Protein AF-U9SLG8-F1 (afdb_monomer)

Solvent-accessible surface area (backbone atoms only — not comparable to full-atom values): 7462 Å² total; per-residue (Å²): 130,82,78,63,54,74,68,48,55,59,40,51,72,49,59,75,84,56,55,70,66,58,57,48,48,48,36,52,55,29,43,76,74,45,25,43,64,37,91,45,90,56,64,51,38,30,34,28,34,66,82,70,62,50,72,39,47,62,79,56,50,70,48,86,84,78,53,74,84,68,51,72,77,74,78,59,75,66,80,36,48,10,79,78,79,63,45,75,20,72,45,46,43,89,62,33,60,80,50,30,24,71,41,71,65,46,45,60,72,43,36,85,65,46,61,82,72,61,53,69,63,74,88,126

Organism: Rhizophagus irregularis (strain DAOM 181602 / DAOM 197198 / MUCL 43194) (NCBI:txid747089)

Foldseek 3Di:
DQPADPLLVLQAPDAPPDDPVSVVVSQVVQVVVQWGWADDNHPNTWIARNQQRDIAHDPSSRDDDDHPVPPPVPVVPQPAAAPQPRHGHDDADPFQSPHDHNDVVSVVVCCVVCVVVRHGDDPD

Nearest PDB structures (foldseek):
  2d8q-assembly1_A  TM=8.563E-01  e=1.075E-02  Homo sapiens
  2dan-assembly1_A  TM=8.360E-01  e=1.150E-02  Homo sapiens
  2odd-assembly1_A  TM=8.074E-01  e=1.838E-02  Homo sapiens
  2dj8-assembly1_A  TM=7.525E-01  e=4.391E-02  Homo sapiens
  9de2-assembly1_A  TM=8.480E-01  e=9.175E-02  Homo sapiens

pLDDT: mean 78.39, std 15.47, range [37.22, 95.81]

InterPro domains:
  IPR002893 Zinc finger, MYND-type [PF01753] (82-118)
  IPR002893 Zinc finger, MYND-type [PS01360] (82-118)
  IPR002893 Zinc finger, MYND-type [PS50865] (82-118)

Secondary structure (DSSP, 8-state):
-----HHHHHHHH--TTS-HHHHHHHHHHHHHTTEEEE--SSSSPEEEETTT--EE-GGGGGSPP--GGG-----S---EEBTTT--EE-EE-TTT-S-EESSHHHHHHHHHHHHHH-------

Structure (mmCIF, N/CA/C/O backbone):
data_AF-U9SLG8-F1
#
_entry.id   AF-U9SLG8-F1
#
loop_
_atom_site.group_PDB
_atom_site.id
_atom_site.type_symbol
_atom_site.label_atom_id
_atom_site.label_alt_id
_atom_site.label_comp_id
_atom_site.label_asym_id
_atom_site.label_entity_id
_atom_site.label_seq_id
_atom_site.pdbx_PDB_ins_code
_atom_site.Cartn_x
_atom_site.Cartn_y
_atom_site.Cartn_z
_atom_site.occupancy
_atom_site.B_iso_or_equiv
_atom_site.auth_seq_id
_atom_site.auth_comp_id
_atom_site.auth_asym_id
_atom_site.auth_atom_id
_atom_site.pdbx_PDB_model_num
ATOM 1 N N . MET A 1 1 ? -7.618 6.617 -19.279 1.00 40.19 1 MET A N 1
ATOM 2 C CA . MET A 1 1 ? -6.349 6.541 -18.525 1.00 40.19 1 MET A CA 1
ATOM 3 C C . MET A 1 1 ? -5.915 5.087 -18.519 1.00 40.19 1 MET A C 1
ATOM 5 O O . MET A 1 1 ? -6.399 4.307 -17.710 1.00 40.19 1 MET A O 1
ATOM 9 N N . THR A 1 2 ? -5.129 4.681 -19.512 1.00 37.22 2 THR A N 1
ATOM 10 C CA . THR A 1 2 ? -4.613 3.312 -19.629 1.00 37.22 2 THR A CA 1
ATOM 11 C C . THR A 1 2 ? -3.639 3.090 -18.477 1.00 37.22 2 THR A C 1
ATOM 13 O O . THR A 1 2 ? -2.547 3.645 -18.493 1.00 37.22 2 THR A O 1
ATOM 16 N N . GLY A 1 3 ? -4.077 2.371 -17.438 1.00 42.62 3 GLY A N 1
ATOM 17 C CA . GLY A 1 3 ? -3.370 2.140 -16.169 1.00 42.62 3 GLY A CA 1
ATOM 18 C C . GLY A 1 3 ? -2.102 1.288 -16.280 1.00 42.62 3 GLY A C 1
ATOM 19 O O . GLY A 1 3 ? -1.872 0.409 -15.455 1.00 42.62 3 GLY A O 1
ATOM 20 N N . ILE A 1 4 ? -1.293 1.527 -17.307 1.00 45.78 4 ILE A N 1
ATOM 21 C CA . ILE A 1 4 ? 0.010 0.911 -17.494 1.00 45.78 4 ILE A CA 1
ATOM 22 C C . ILE A 1 4 ? 1.000 1.774 -16.716 1.00 45.78 4 ILE A C 1
ATOM 24 O O . ILE A 1 4 ? 1.193 2.952 -17.007 1.00 45.78 4 ILE A O 1
ATOM 28 N N . CYS A 1 5 ? 1.581 1.188 -15.672 1.00 53.53 5 CYS A N 1
ATOM 29 C CA . CYS A 1 5 ? 2.668 1.795 -14.915 1.00 53.53 5 CYS A CA 1
ATOM 30 C C . CYS A 1 5 ? 3.787 2.205 -15.895 1.00 53.53 5 CYS A C 1
ATOM 32 O O . CYS A 1 5 ? 4.174 1.359 -16.701 1.00 53.53 5 CYS A O 1
ATOM 34 N N . PRO A 1 6 ? 4.329 3.439 -15.832 1.00 55.12 6 PRO A N 1
ATOM 35 C CA . PRO A 1 6 ? 5.407 3.886 -16.721 1.00 55.12 6 PRO A CA 1
ATOM 36 C C . PRO A 1 6 ? 6.588 2.904 -16.798 1.00 55.12 6 PRO A C 1
ATOM 38 O O . PRO A 1 6 ? 7.154 2.698 -17.861 1.00 55.12 6 PRO A O 1
ATOM 41 N N . CYS A 1 7 ? 6.886 2.183 -15.711 1.00 57.38 7 CYS A N 1
ATOM 42 C CA . CYS A 1 7 ? 7.923 1.147 -15.687 1.00 57.38 7 CYS A CA 1
ATOM 43 C C . CYS A 1 7 ? 7.605 -0.107 -16.510 1.00 57.38 7 CYS A C 1
ATOM 45 O O . CYS A 1 7 ? 8.515 -0.837 -16.880 1.00 57.38 7 CYS A O 1
ATOM 47 N N . CYS A 1 8 ? 6.328 -0.419 -16.734 1.00 58.03 8 CYS A N 1
ATOM 48 C CA . CYS A 1 8 ? 5.919 -1.595 -17.501 1.00 58.03 8 CYS A CA 1
ATOM 49 C C . CYS A 1 8 ? 6.016 -1.349 -19.014 1.00 58.03 8 CYS A C 1
ATOM 51 O O . CYS A 1 8 ? 6.123 -2.314 -19.767 1.00 58.03 8 CYS A O 1
ATOM 53 N N . TRP A 1 9 ? 6.000 -0.083 -19.448 1.00 58.62 9 TRP A N 1
ATOM 54 C CA . TRP A 1 9 ? 6.253 0.296 -20.839 1.00 58.62 9 TRP A CA 1
ATOM 55 C C . TRP A 1 9 ? 7.719 0.047 -21.209 1.00 58.62 9 TRP A C 1
ATOM 57 O O . TRP A 1 9 ? 7.985 -0.681 -22.159 1.00 58.62 9 TRP A O 1
ATOM 67 N N . GLU A 1 10 ? 8.644 0.546 -20.382 1.00 61.81 10 GLU A N 1
ATOM 68 C CA . GLU A 1 10 ? 10.099 0.382 -20.550 1.00 61.81 10 GLU A CA 1
ATOM 69 C C . GLU A 1 10 ? 10.511 -1.093 -20.670 1.00 61.81 10 GL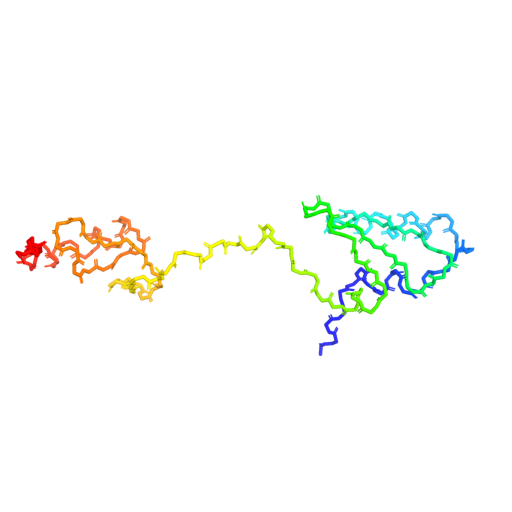U A C 1
ATOM 71 O O . GLU A 1 10 ? 11.252 -1.481 -21.559 1.00 61.81 10 GLU A O 1
ATOM 76 N N . ILE A 1 11 ? 9.965 -1.965 -19.821 1.00 64.94 11 ILE A N 1
ATOM 77 C CA . ILE A 1 11 ? 10.305 -3.394 -19.833 1.00 64.94 11 ILE A CA 1
ATOM 78 C C . ILE A 1 11 ? 9.824 -4.124 -21.097 1.00 64.94 11 ILE A C 1
ATOM 80 O O . ILE A 1 11 ? 10.452 -5.097 -21.516 1.00 64.94 11 ILE A O 1
ATOM 84 N N . SER A 1 12 ? 8.671 -3.728 -21.639 1.00 64.88 12 SER A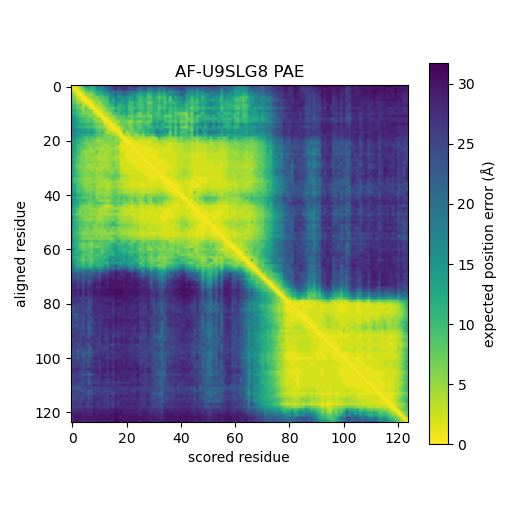 N 1
ATOM 85 C CA . SER A 1 12 ? 7.968 -4.507 -22.668 1.00 64.88 12 SER A CA 1
ATOM 86 C C . SER A 1 12 ? 8.533 -4.308 -24.071 1.00 64.88 12 SER A C 1
ATOM 88 O O . SER A 1 12 ? 8.249 -5.125 -24.942 1.00 64.88 12 SER A O 1
ATOM 90 N N . LEU A 1 13 ? 9.269 -3.216 -24.287 1.00 68.88 13 LEU A N 1
ATOM 91 C CA . LEU A 1 13 ? 9.831 -2.854 -25.587 1.00 68.88 13 LEU A CA 1
ATOM 92 C C . LEU A 1 13 ? 11.312 -3.185 -25.713 1.00 68.88 13 LEU A C 1
ATOM 94 O O . LEU A 1 13 ? 11.793 -3.243 -26.838 1.00 68.88 13 LEU A O 1
ATOM 98 N N . LEU A 1 14 ? 11.997 -3.417 -24.590 1.00 72.62 14 LEU A N 1
ATOM 99 C CA . LEU A 1 14 ? 13.399 -3.776 -24.644 1.00 72.62 14 LEU A CA 1
ATOM 100 C C . LEU A 1 14 ? 13.564 -5.193 -25.221 1.00 72.62 14 LEU A C 1
ATOM 102 O O . LEU A 1 14 ? 12.844 -6.116 -24.825 1.00 72.62 14 LEU A O 1
ATOM 106 N N . GLY A 1 15 ? 14.500 -5.366 -26.143 1.00 63.75 15 GLY A N 1
ATOM 107 C CA . GLY A 1 15 ? 15.023 -6.641 -26.608 1.00 63.75 15 GLY A CA 1
ATOM 108 C C . GLY A 1 15 ? 16.332 -7.023 -25.898 1.00 63.75 15 GLY A C 1
ATOM 109 O O . GLY A 1 15 ? 16.934 -6.213 -25.195 1.00 63.75 15 GLY A O 1
ATOM 110 N N . PRO A 1 16 ? 16.802 -8.269 -26.075 1.00 62.38 16 PRO A N 1
ATOM 111 C CA . PRO A 1 16 ? 18.071 -8.734 -25.509 1.00 62.38 16 PRO A CA 1
ATOM 112 C C . PRO A 1 16 ? 19.317 -8.068 -26.131 1.00 62.38 16 PRO A C 1
ATOM 114 O O . PRO A 1 16 ? 20.375 -8.104 -25.508 1.00 62.38 16 PRO A O 1
ATOM 117 N N . ASP A 1 17 ? 19.183 -7.456 -27.316 1.00 64.62 17 ASP A N 1
ATOM 118 C CA . ASP A 1 17 ? 20.263 -6.812 -28.089 1.00 64.62 17 ASP A CA 1
ATOM 119 C C . ASP A 1 17 ? 20.271 -5.273 -27.986 1.00 64.62 17 ASP A C 1
ATOM 121 O O . ASP A 1 17 ? 21.025 -4.608 -28.702 1.00 64.62 17 ASP A O 1
ATOM 125 N N . ASP A 1 18 ? 19.426 -4.691 -27.131 1.00 70.94 18 ASP A N 1
ATOM 126 C CA . ASP A 1 18 ? 19.386 -3.240 -26.942 1.00 70.94 18 ASP A CA 1
ATOM 127 C C . ASP A 1 18 ? 20.675 -2.700 -26.326 1.00 70.94 18 ASP A C 1
ATOM 129 O O . ASP A 1 18 ? 21.438 -3.413 -25.659 1.00 70.94 18 ASP A O 1
ATOM 133 N N . GLY A 1 19 ? 20.916 -1.405 -26.537 1.00 77.12 19 GLY A N 1
ATOM 134 C CA . GLY A 1 19 ? 22.122 -0.748 -26.059 1.00 77.12 19 GLY A CA 1
ATOM 135 C C . GLY A 1 19 ? 22.276 -0.891 -24.543 1.00 77.12 19 GLY A C 1
ATOM 136 O O . GLY A 1 19 ? 21.312 -0.776 -23.783 1.00 77.12 19 GLY A O 1
ATOM 137 N N . GLU A 1 20 ? 23.511 -1.092 -24.074 1.00 78.31 20 GLU A N 1
ATOM 138 C CA . GLU A 1 20 ? 23.811 -1.237 -22.641 1.00 78.31 20 GLU A CA 1
ATOM 139 C C . GLU A 1 20 ? 23.261 -0.058 -21.812 1.00 78.31 20 GLU A C 1
ATOM 141 O O . GLU A 1 20 ? 22.772 -0.250 -20.696 1.00 78.31 20 GLU A O 1
ATOM 146 N N . GLU A 1 21 ? 23.246 1.143 -22.398 1.00 80.88 21 GLU A N 1
ATOM 147 C CA . GLU A 1 21 ? 22.666 2.358 -21.820 1.00 80.88 21 GLU A CA 1
ATOM 148 C C . GLU A 1 21 ? 21.143 2.266 -21.613 1.00 80.88 21 GLU A C 1
ATOM 150 O O . GLU A 1 21 ? 20.633 2.720 -20.586 1.00 80.88 21 GLU A O 1
ATOM 155 N N . GLU A 1 22 ? 20.408 1.644 -22.538 1.00 80.31 22 GLU A N 1
ATOM 156 C CA . GLU A 1 22 ? 18.948 1.473 -22.467 1.00 80.31 22 GLU A CA 1
ATOM 157 C C . GLU A 1 22 ? 18.582 0.453 -21.380 1.00 80.31 22 GLU A C 1
ATOM 159 O O . GLU A 1 22 ? 17.707 0.688 -20.537 1.00 80.31 22 GLU A O 1
ATOM 164 N N . ILE A 1 23 ? 19.347 -0.641 -21.306 1.00 80.69 23 ILE A N 1
ATOM 165 C CA . ILE A 1 23 ? 19.224 -1.641 -20.241 1.00 80.69 23 ILE A CA 1
ATOM 166 C C . ILE A 1 23 ? 19.543 -1.011 -18.874 1.00 80.69 23 ILE A C 1
ATOM 168 O O . ILE A 1 23 ? 18.869 -1.289 -17.872 1.00 80.69 23 ILE A O 1
ATOM 172 N N . GLU A 1 24 ? 20.573 -0.166 -18.792 1.00 85.81 24 GLU A N 1
ATOM 173 C CA . GLU A 1 24 ? 20.935 0.527 -17.555 1.00 85.81 24 GLU A CA 1
ATOM 174 C C . GLU A 1 24 ? 19.872 1.553 -17.137 1.00 85.81 24 GLU A C 1
ATOM 176 O O . GLU A 1 24 ? 19.532 1.648 -15.950 1.00 85.81 24 GLU A O 1
ATOM 181 N N . HIS A 1 25 ? 19.295 2.275 -18.099 1.00 85.44 25 HIS A N 1
ATOM 182 C CA . HIS A 1 25 ? 18.181 3.186 -17.866 1.00 85.44 25 HIS A CA 1
ATOM 183 C C . HIS A 1 25 ? 16.997 2.447 -17.234 1.00 85.44 25 HIS A C 1
ATOM 185 O O . HIS A 1 25 ? 16.519 2.840 -16.163 1.00 85.44 25 HIS A O 1
ATOM 191 N N . ALA A 1 26 ? 16.566 1.332 -17.826 1.00 83.12 26 ALA A N 1
ATOM 192 C CA . ALA A 1 26 ? 15.454 0.546 -17.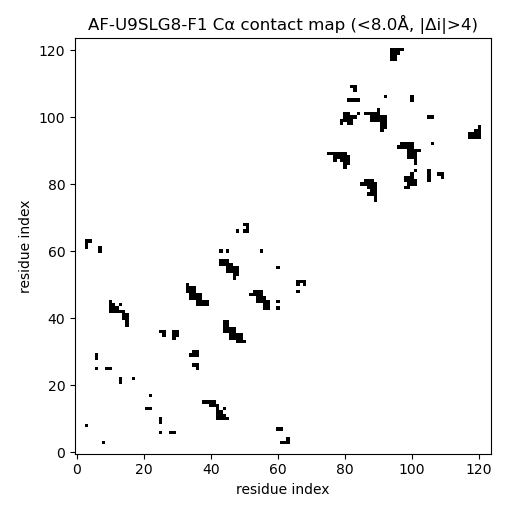300 1.00 83.12 26 ALA A CA 1
ATOM 193 C C . ALA A 1 26 ? 15.734 0.001 -15.892 1.00 83.12 26 ALA A C 1
ATOM 195 O O . ALA A 1 26 ? 14.861 0.059 -15.016 1.00 83.12 26 ALA A O 1
ATOM 196 N N . LYS A 1 27 ? 16.969 -0.452 -15.623 1.00 86.88 27 LYS A N 1
ATOM 197 C CA . LYS A 1 27 ? 17.405 -0.851 -14.272 1.00 86.88 27 LYS A CA 1
ATOM 198 C C . LYS A 1 27 ? 17.249 0.297 -13.269 1.00 86.88 27 LYS A C 1
ATOM 200 O O . LYS A 1 27 ? 16.694 0.070 -12.191 1.00 86.88 27 LYS A O 1
ATOM 205 N N . LYS A 1 28 ? 17.700 1.511 -13.609 1.00 87.25 28 LYS A N 1
ATOM 206 C CA . LYS A 1 28 ? 17.605 2.708 -12.747 1.00 87.25 28 LYS A CA 1
ATOM 207 C C . LYS A 1 28 ? 16.153 3.104 -12.483 1.00 87.25 28 LYS A C 1
ATOM 209 O O . LYS A 1 28 ? 15.787 3.325 -11.327 1.00 87.25 28 LYS A O 1
ATOM 214 N N . VAL A 1 29 ? 15.320 3.128 -13.525 1.00 85.19 29 VAL A N 1
ATOM 215 C CA . VAL A 1 29 ? 13.886 3.431 -13.408 1.00 85.19 29 VAL A CA 1
ATOM 216 C C . VAL A 1 29 ? 13.210 2.433 -12.475 1.00 85.19 29 VAL A C 1
ATOM 218 O O . VAL A 1 29 ? 12.574 2.835 -11.507 1.00 85.19 29 VAL A O 1
ATOM 221 N N . LEU A 1 30 ? 13.377 1.129 -12.693 1.00 84.50 30 LEU A N 1
ATOM 222 C CA . LEU A 1 30 ? 12.739 0.119 -11.845 1.00 84.50 30 LEU A CA 1
ATOM 223 C C . LEU A 1 30 ? 13.225 0.177 -10.400 1.00 84.50 30 LEU A C 1
ATOM 225 O O . LEU A 1 30 ? 12.407 0.063 -9.481 1.00 84.50 30 LEU A O 1
ATOM 229 N N . LEU A 1 31 ? 14.521 0.420 -10.197 1.00 86.19 31 LEU A N 1
ATOM 230 C CA . LEU A 1 31 ? 15.108 0.546 -8.868 1.00 86.19 31 LEU A CA 1
ATOM 231 C C . LEU A 1 31 ? 14.493 1.711 -8.084 1.00 86.19 31 LEU A C 1
ATOM 233 O O . LEU A 1 31 ? 14.175 1.534 -6.907 1.00 86.19 31 LEU A O 1
ATOM 237 N N . PHE A 1 32 ? 14.249 2.854 -8.735 1.00 85.06 32 PHE A N 1
ATOM 238 C CA . PHE A 1 32 ? 13.556 3.999 -8.132 1.00 85.06 32 PHE A CA 1
ATOM 239 C C . PHE A 1 32 ? 12.167 3.619 -7.590 1.00 85.06 32 PHE A C 1
ATOM 241 O O . PHE A 1 32 ? 11.781 4.049 -6.504 1.00 85.06 32 PHE A O 1
ATOM 248 N N . TYR A 1 33 ? 11.446 2.734 -8.283 1.00 80.50 33 TYR A N 1
ATOM 249 C CA . TYR A 1 33 ? 10.147 2.210 -7.839 1.00 80.50 33 TYR A CA 1
ATOM 250 C C . TYR A 1 33 ? 10.247 0.985 -6.916 1.00 80.50 33 TYR A C 1
ATOM 252 O O . TYR A 1 33 ? 9.250 0.295 -6.681 1.00 80.50 33 TYR A O 1
ATOM 260 N N . GLY A 1 34 ? 11.434 0.682 -6.385 1.00 85.75 34 GLY A N 1
ATOM 261 C CA . GLY A 1 34 ? 11.642 -0.454 -5.492 1.00 85.75 34 GLY A CA 1
ATOM 262 C C . GLY A 1 34 ? 11.498 -1.804 -6.197 1.00 85.75 34 GLY A C 1
ATOM 263 O O . GLY A 1 34 ? 11.024 -2.772 -5.596 1.00 85.75 34 GLY A O 1
ATOM 264 N N . ARG A 1 35 ? 11.874 -1.881 -7.474 1.00 89.44 35 ARG A N 1
ATOM 265 C CA . ARG A 1 35 ? 11.835 -3.095 -8.295 1.00 89.44 35 ARG A CA 1
ATOM 266 C C . ARG A 1 35 ? 13.228 -3.383 -8.844 1.00 89.44 35 ARG A C 1
ATOM 268 O O . ARG A 1 35 ? 13.959 -2.482 -9.227 1.00 89.44 35 ARG A O 1
ATOM 275 N N . LYS A 1 36 ? 13.608 -4.651 -8.903 1.00 90.56 36 LYS A N 1
ATOM 276 C CA . LYS A 1 36 ? 14.849 -5.101 -9.534 1.00 90.56 36 LYS A CA 1
ATOM 277 C C . LYS A 1 36 ? 14.516 -5.672 -10.904 1.00 90.56 36 LYS A C 1
ATOM 279 O O . LYS A 1 36 ? 13.789 -6.657 -10.973 1.00 90.56 36 LYS A O 1
ATOM 284 N N . PHE A 1 37 ? 15.028 -5.054 -11.963 1.00 89.06 37 PHE A N 1
ATOM 285 C CA . PHE A 1 37 ? 14.882 -5.553 -13.330 1.00 89.06 37 PHE A CA 1
ATOM 286 C C . PHE A 1 37 ? 15.553 -6.918 -13.500 1.00 89.06 37 PHE A C 1
ATOM 288 O O . PHE A 1 37 ? 16.640 -7.147 -12.960 1.00 89.06 37 PHE A O 1
ATOM 295 N N . ILE A 1 38 ? 14.910 -7.804 -14.253 1.00 88.25 38 ILE A N 1
ATOM 296 C CA . ILE A 1 38 ? 15.425 -9.116 -14.634 1.00 88.25 38 ILE A CA 1
ATOM 297 C C . ILE A 1 38 ? 15.261 -9.228 -16.149 1.00 88.25 38 ILE A C 1
ATOM 299 O O . ILE A 1 38 ? 14.151 -9.427 -16.642 1.00 88.25 38 ILE A O 1
ATOM 303 N N . LEU A 1 39 ? 16.377 -9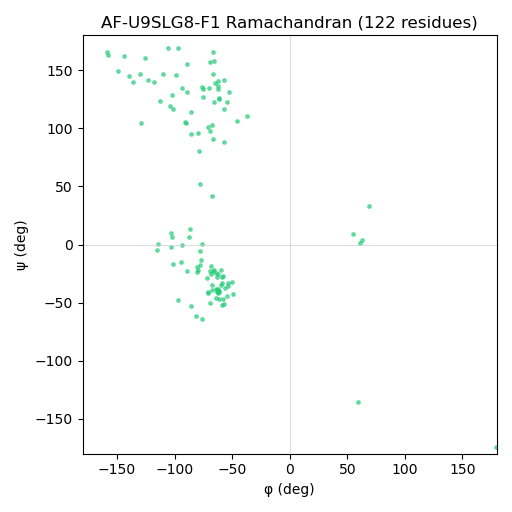.081 -16.866 1.00 85.69 39 LEU A N 1
ATOM 304 C CA . LEU A 1 39 ? 16.438 -9.294 -18.309 1.00 85.69 39 LEU A CA 1
ATOM 305 C C . LEU A 1 39 ? 16.149 -10.773 -18.610 1.00 85.69 39 LEU A C 1
ATOM 307 O O . LEU A 1 39 ? 16.589 -11.658 -17.875 1.00 85.69 39 LEU A O 1
ATOM 311 N N . GLN A 1 40 ? 15.383 -11.020 -19.662 1.00 83.12 40 GLN A N 1
ATOM 312 C CA . GLN A 1 40 ? 15.010 -12.344 -20.160 1.00 83.12 40 GLN A CA 1
ATOM 313 C C . GLN A 1 40 ? 15.381 -12.428 -21.639 1.00 83.12 40 GLN A C 1
ATOM 315 O O . GLN A 1 40 ? 15.501 -11.398 -22.295 1.00 83.12 40 GLN A O 1
ATOM 320 N N . ASP A 1 41 ? 15.493 -13.645 -22.167 1.00 83.12 41 ASP A N 1
ATOM 321 C CA . ASP A 1 41 ? 15.838 -13.868 -23.576 1.00 83.12 41 ASP A CA 1
ATOM 322 C C . ASP A 1 41 ? 14.779 -13.320 -24.541 1.00 83.12 41 ASP A C 1
ATOM 324 O O . ASP A 1 41 ? 15.090 -13.040 -25.694 1.00 83.12 41 ASP A O 1
ATOM 328 N N . GLN A 1 42 ? 13.524 -13.190 -24.092 1.00 75.06 42 GLN A N 1
ATOM 329 C CA . GLN A 1 42 ? 12.414 -12.629 -24.861 1.00 75.06 42 GLN A CA 1
ATOM 330 C C . GLN A 1 42 ? 11.533 -11.729 -23.979 1.00 75.06 42 GLN A C 1
ATOM 332 O O . GLN A 1 42 ? 11.317 -12.040 -22.800 1.00 75.06 42 GLN A O 1
ATOM 337 N N . PRO A 1 43 ? 10.972 -10.642 -24.535 1.00 74.94 43 PRO A N 1
ATOM 338 C CA . PRO A 1 43 ? 10.016 -9.805 -23.827 1.00 74.94 43 PRO A CA 1
ATOM 339 C C . PRO A 1 43 ? 8.667 -10.525 -23.607 1.00 74.94 43 PRO A C 1
ATOM 341 O O . PRO A 1 43 ? 8.295 -11.419 -24.371 1.00 74.94 43 PRO A O 1
ATOM 344 N N . PRO A 1 44 ? 7.874 -10.110 -22.599 1.00 80.44 44 PRO A N 1
ATOM 345 C CA . PRO A 1 44 ? 8.170 -9.055 -21.631 1.00 80.44 44 PRO A CA 1
ATOM 346 C C . PRO A 1 44 ? 9.162 -9.523 -20.558 1.00 80.44 44 PRO A C 1
ATOM 348 O O . PRO A 1 44 ? 8.995 -10.595 -19.968 1.00 80.44 44 PRO A O 1
ATOM 351 N N . HIS A 1 45 ? 10.155 -8.688 -20.242 1.00 84.75 45 HIS A N 1
ATOM 352 C CA . HIS A 1 45 ? 11.086 -9.009 -19.164 1.00 84.75 45 HIS A CA 1
ATOM 353 C C . HIS A 1 45 ? 10.400 -9.014 -17.792 1.00 84.75 45 HIS A C 1
ATOM 355 O O . HIS A 1 45 ? 9.263 -8.562 -17.620 1.00 84.75 45 HIS A O 1
ATOM 361 N N . SER A 1 46 ? 11.080 -9.574 -16.794 1.00 87.19 46 SER A N 1
ATOM 362 C CA . SER A 1 46 ? 10.522 -9.703 -15.450 1.00 87.19 46 SER A CA 1
ATOM 363 C C . SER A 1 46 ? 11.155 -8.697 -14.508 1.00 87.19 46 SER A C 1
ATOM 365 O O . SER A 1 46 ? 12.128 -8.004 -14.813 1.00 87.19 46 SER A O 1
ATOM 367 N N . TRP A 1 47 ? 10.563 -8.575 -13.331 1.00 88.81 47 TRP A N 1
ATOM 368 C CA . TRP A 1 47 ? 11.142 -7.774 -12.273 1.00 88.81 47 TRP A CA 1
ATOM 369 C C . TRP A 1 47 ? 10.780 -8.354 -10.913 1.00 88.81 47 TRP A C 1
ATOM 371 O O . TRP A 1 47 ? 9.726 -8.958 -10.719 1.00 88.81 47 TRP A O 1
ATOM 381 N N . GLN A 1 48 ? 11.669 -8.167 -9.948 1.00 88.62 48 GLN A N 1
ATOM 382 C CA . GLN A 1 48 ? 11.476 -8.586 -8.569 1.00 88.62 48 GLN A CA 1
ATOM 383 C C . GLN A 1 48 ? 11.103 -7.384 -7.709 1.00 88.62 48 GLN A C 1
ATOM 385 O O . GLN A 1 48 ? 11.813 -6.379 -7.688 1.00 88.62 48 GLN A O 1
ATOM 390 N N . CYS A 1 49 ? 10.020 -7.480 -6.945 1.00 88.00 49 CYS A N 1
ATOM 391 C CA . CYS A 1 49 ? 9.706 -6.474 -5.940 1.00 88.00 49 CYS A CA 1
ATOM 392 C C . CYS A 1 49 ? 10.766 -6.496 -4.833 1.00 88.00 49 CYS A C 1
ATOM 394 O O . CYS A 1 49 ? 10.956 -7.515 -4.169 1.00 88.00 49 CYS A O 1
ATOM 396 N N . LEU A 1 50 ? 11.444 -5.378 -4.575 1.00 87.12 50 LEU A N 1
ATOM 397 C CA . LEU A 1 50 ? 12.449 -5.314 -3.512 1.00 87.12 50 LEU A CA 1
ATOM 398 C C . LEU A 1 50 ? 11.829 -5.398 -2.112 1.00 87.12 50 LEU A C 1
ATOM 400 O O . LEU A 1 50 ? 12.531 -5.826 -1.192 1.00 87.12 50 LEU A O 1
ATOM 404 N N . LYS A 1 51 ? 10.538 -5.060 -1.970 1.00 84.94 51 LYS A N 1
ATOM 405 C CA . LYS A 1 51 ? 9.779 -5.152 -0.713 1.00 84.94 51 LYS A CA 1
ATOM 406 C C . LYS A 1 51 ? 9.377 -6.597 -0.380 1.00 84.94 51 LYS A C 1
ATOM 408 O O . LYS A 1 51 ? 9.862 -7.138 0.604 1.00 84.94 51 LYS A O 1
ATOM 413 N N . CYS A 1 52 ? 8.535 -7.246 -1.193 1.00 85.50 52 CYS A N 1
ATOM 414 C CA . CYS A 1 52 ? 8.037 -8.607 -0.911 1.00 85.50 52 CYS A CA 1
ATOM 415 C C . CYS A 1 52 ? 8.852 -9.737 -1.550 1.00 85.50 52 CYS A C 1
ATOM 417 O O . CYS A 1 52 ? 8.490 -10.900 -1.408 1.00 85.50 52 CYS A O 1
ATOM 419 N N . LYS A 1 53 ? 9.912 -9.416 -2.298 1.00 88.88 53 LYS A N 1
ATOM 420 C CA . LYS A 1 53 ? 10.753 -10.372 -3.040 1.00 88.88 53 LYS A CA 1
ATOM 421 C C . LYS A 1 53 ? 10.027 -11.192 -4.119 1.00 88.88 53 LYS A C 1
ATOM 423 O O . LYS A 1 53 ? 10.704 -11.966 -4.792 1.00 88.88 53 LYS A O 1
ATOM 428 N N . LYS A 1 54 ? 8.719 -10.985 -4.348 1.00 87.44 54 LYS A N 1
ATOM 429 C CA . LYS A 1 54 ? 7.945 -11.622 -5.430 1.00 87.44 54 LYS A CA 1
ATOM 430 C C . LYS A 1 54 ? 8.503 -11.212 -6.794 1.00 87.44 54 LYS A C 1
ATOM 432 O O . LYS A 1 54 ? 8.737 -10.027 -7.036 1.00 87.44 54 LYS A O 1
ATOM 437 N N . ILE A 1 55 ? 8.680 -12.193 -7.674 1.00 88.75 55 ILE A N 1
ATOM 438 C CA . ILE A 1 55 ? 9.018 -11.995 -9.085 1.00 88.75 55 ILE A CA 1
ATOM 439 C C . ILE A 1 55 ? 7.713 -11.876 -9.878 1.00 88.75 55 ILE A C 1
ATOM 441 O O . ILE A 1 55 ? 6.800 -12.678 -9.691 1.00 88.75 55 ILE A O 1
ATOM 445 N N . VAL A 1 56 ? 7.617 -10.853 -10.725 1.00 85.00 56 VAL A N 1
ATOM 446 C CA . VAL A 1 56 ? 6.480 -10.590 -11.614 1.00 85.00 56 VAL A CA 1
ATOM 447 C C . VAL A 1 56 ? 6.948 -10.781 -13.054 1.00 85.00 56 VAL A C 1
ATOM 449 O O . VAL A 1 56 ? 7.920 -10.152 -13.475 1.00 85.00 56 VAL A O 1
ATOM 452 N N . GLN A 1 57 ? 6.269 -11.657 -13.793 1.00 86.56 57 GLN A N 1
ATOM 453 C CA . GLN A 1 57 ? 6.646 -12.079 -15.145 1.00 86.56 57 GLN A CA 1
ATOM 454 C C . GLN A 1 57 ? 5.411 -12.308 -16.032 1.00 86.56 57 GLN A C 1
ATOM 456 O O . GLN A 1 57 ? 4.296 -12.450 -15.527 1.00 86.56 57 GLN A O 1
ATOM 461 N N . GLY A 1 58 ? 5.597 -12.336 -17.355 1.00 81.19 58 GLY A N 1
ATOM 462 C CA . GLY A 1 58 ? 4.525 -12.622 -18.316 1.00 81.19 58 GLY A CA 1
ATOM 463 C C . GLY A 1 58 ? 3.352 -11.635 -18.241 1.00 81.19 58 GLY A C 1
ATOM 464 O O . GLY A 1 58 ? 3.541 -10.421 -18.150 1.00 81.19 58 GLY A O 1
ATOM 465 N N . GLU A 1 59 ? 2.118 -12.147 -18.264 1.00 73.75 59 GLU A N 1
ATOM 466 C CA . GLU A 1 59 ? 0.904 -11.316 -18.222 1.00 73.75 59 GLU A CA 1
ATOM 467 C C . GLU A 1 59 ? 0.715 -10.551 -16.900 1.00 73.75 59 GLU A C 1
ATOM 469 O O . GLU A 1 59 ? 0.038 -9.518 -16.881 1.00 73.75 59 GLU A O 1
ATOM 474 N N . GLU A 1 60 ? 1.341 -10.996 -15.801 1.00 70.00 60 GLU A N 1
ATOM 475 C CA . GLU A 1 60 ? 1.281 -10.287 -14.515 1.00 70.00 60 GLU A CA 1
ATOM 476 C C . GLU A 1 60 ? 2.000 -8.926 -14.566 1.00 70.00 60 GLU A C 1
ATOM 478 O O . GLU A 1 60 ? 1.642 -8.030 -13.802 1.00 70.00 60 GLU A O 1
ATOM 483 N N . VAL A 1 61 ? 2.947 -8.718 -15.495 1.00 68.62 61 VAL A N 1
ATOM 484 C CA . VAL A 1 61 ? 3.673 -7.438 -15.659 1.00 68.62 61 VAL A CA 1
ATOM 485 C C . VAL A 1 61 ? 2.726 -6.297 -16.052 1.00 68.62 61 VAL A C 1
ATOM 487 O O . VAL A 1 61 ? 2.965 -5.144 -15.697 1.00 68.62 61 VAL A O 1
ATOM 490 N N . LYS A 1 62 ? 1.614 -6.603 -16.733 1.00 63.91 62 LYS A N 1
ATOM 491 C CA . LYS A 1 62 ? 0.611 -5.613 -17.169 1.00 63.91 62 LYS A CA 1
ATOM 492 C C . LYS A 1 62 ? -0.304 -5.143 -16.035 1.00 63.91 62 LYS A C 1
ATOM 494 O O . LYS A 1 62 ? -1.044 -4.176 -16.213 1.00 63.91 62 LYS A O 1
ATOM 499 N N . ARG A 1 63 ? -0.298 -5.828 -14.888 1.00 65.12 63 ARG A N 1
ATOM 500 C CA . ARG A 1 63 ? -1.183 -5.527 -13.759 1.00 65.12 63 ARG A CA 1
ATOM 501 C C . ARG A 1 63 ? -0.447 -4.703 -12.700 1.00 65.12 63 ARG A C 1
ATOM 503 O O . ARG A 1 63 ? 0.744 -4.917 -12.471 1.00 65.12 63 ARG A O 1
ATOM 510 N N . PRO A 1 64 ? -1.140 -3.787 -12.002 1.00 63.22 64 PRO A N 1
ATOM 511 C CA . PRO A 1 64 ? -0.597 -3.177 -10.800 1.00 63.22 64 PRO A CA 1
ATOM 512 C C . PRO A 1 64 ? -0.237 -4.268 -9.789 1.00 63.22 64 PRO A C 1
ATOM 514 O O . PRO A 1 64 ? -1.098 -5.008 -9.317 1.00 63.22 64 PRO A O 1
ATOM 517 N N . HIS A 1 65 ? 1.045 -4.379 -9.458 1.00 71.81 65 HIS A N 1
ATOM 518 C CA . HIS A 1 65 ? 1.471 -5.195 -8.331 1.00 71.81 65 HIS A CA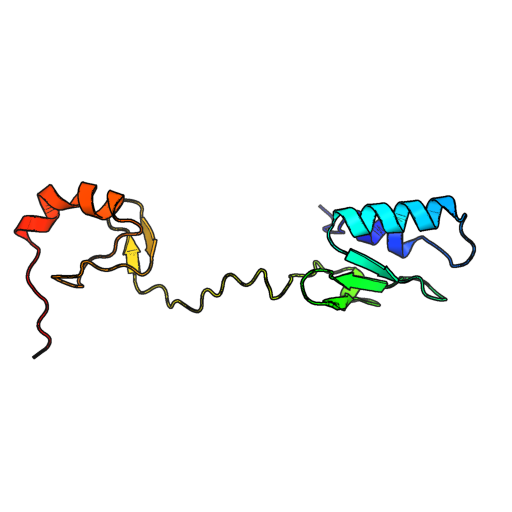 1
ATOM 519 C C . HIS A 1 65 ? 1.134 -4.452 -7.039 1.00 71.81 65 HIS A C 1
ATOM 521 O O . HIS A 1 65 ? 1.544 -3.304 -6.851 1.00 71.81 65 HIS A O 1
ATOM 527 N N . ILE A 1 66 ? 0.428 -5.142 -6.150 1.00 66.75 66 ILE A N 1
ATOM 528 C CA . ILE A 1 66 ? 0.166 -4.706 -4.782 1.00 66.75 66 ILE A CA 1
ATOM 529 C C . ILE A 1 66 ? 1.089 -5.531 -3.887 1.00 66.75 66 ILE A C 1
ATOM 531 O O . ILE A 1 66 ? 1.035 -6.764 -3.897 1.00 66.75 66 ILE A O 1
ATOM 535 N N . CYS A 1 67 ? 1.983 -4.865 -3.160 1.00 68.94 67 CYS A N 1
ATOM 536 C CA . CYS A 1 67 ? 2.927 -5.547 -2.286 1.00 68.94 67 CYS A CA 1
ATOM 537 C C . CYS A 1 67 ? 2.200 -6.033 -1.025 1.00 68.94 67 CYS A C 1
ATOM 539 O O . CYS A 1 67 ? 1.488 -5.258 -0.396 1.00 68.94 67 CYS A O 1
ATOM 541 N N . ALA A 1 68 ? 2.405 -7.283 -0.597 1.00 59.72 68 ALA A N 1
ATOM 542 C CA . ALA A 1 68 ? 1.782 -7.803 0.628 1.00 59.72 68 ALA A CA 1
ATOM 543 C C . ALA A 1 68 ? 2.169 -7.009 1.894 1.00 59.72 68 ALA A C 1
ATOM 545 O O . ALA A 1 68 ? 1.419 -6.998 2.857 1.00 59.72 68 ALA A O 1
ATOM 546 N N . THR A 1 69 ? 3.290 -6.277 1.878 1.00 55.75 69 THR A N 1
ATOM 547 C CA . THR A 1 69 ? 3.692 -5.376 2.976 1.00 55.75 69 THR A CA 1
ATOM 548 C C . THR A 1 69 ? 2.927 -4.045 2.988 1.00 55.75 69 THR A C 1
ATOM 550 O O . THR A 1 69 ? 3.144 -3.225 3.871 1.00 55.75 69 THR A O 1
ATOM 553 N N . GLU A 1 70 ? 2.092 -3.793 1.976 1.00 50.88 70 GLU A N 1
ATOM 554 C CA . GLU A 1 70 ? 1.120 -2.690 1.914 1.00 50.88 70 GLU A CA 1
ATOM 555 C C . GLU A 1 70 ? -0.302 -3.189 2.180 1.00 50.88 70 GLU A C 1
ATOM 557 O O . GLU A 1 70 ? -1.261 -2.423 2.094 1.00 50.88 70 GLU A O 1
ATOM 562 N N . GLN A 1 71 ? -0.443 -4.445 2.617 1.00 53.44 71 GLN A N 1
ATOM 563 C CA . GLN A 1 71 ? -1.482 -4.724 3.586 1.00 53.44 71 GLN A CA 1
ATOM 564 C C . GLN A 1 71 ? -1.046 -3.993 4.856 1.00 53.44 71 GLN A C 1
ATOM 566 O O . GLN A 1 71 ? -0.350 -4.533 5.711 1.00 53.44 71 GLN A O 1
ATOM 571 N N . THR A 1 72 ? -1.480 -2.740 5.006 1.00 47.66 72 THR A N 1
ATOM 572 C CA . THR A 1 72 ? -2.039 -2.393 6.307 1.00 47.66 72 THR A CA 1
ATOM 573 C C . THR A 1 72 ? -2.967 -3.550 6.632 1.00 47.66 72 THR A C 1
ATOM 575 O O . THR A 1 72 ? -3.975 -3.730 5.946 1.00 47.66 72 THR A O 1
ATOM 578 N N . GLU A 1 73 ? -2.560 -4.406 7.559 1.00 54.50 73 GLU A N 1
ATOM 579 C CA . GLU A 1 73 ? -3.432 -5.396 8.150 1.00 54.50 73 GLU A CA 1
ATOM 580 C C . GLU A 1 73 ? -4.610 -4.625 8.748 1.00 54.50 73 GLU A C 1
ATOM 582 O O . GLU A 1 73 ? -4.621 -4.232 9.911 1.00 54.50 73 GLU A O 1
ATOM 587 N N . VAL A 1 74 ? -5.642 -4.398 7.938 1.00 53.03 74 VAL A N 1
ATOM 588 C CA . VAL A 1 74 ? -6.994 -4.150 8.419 1.00 53.03 74 VAL A CA 1
ATOM 589 C C . VAL A 1 74 ? -7.567 -5.521 8.793 1.00 53.03 74 VAL A C 1
ATOM 591 O O . VAL A 1 74 ? -8.620 -5.933 8.328 1.00 53.03 74 VAL A O 1
ATOM 594 N N . THR A 1 75 ? -6.827 -6.275 9.609 1.00 49.97 75 THR A N 1
ATOM 595 C CA . THR A 1 75 ? -7.351 -7.378 10.423 1.00 49.97 75 THR A CA 1
ATOM 596 C C . THR A 1 75 ? -7.845 -6.851 11.770 1.00 49.97 75 THR A C 1
ATOM 598 O O . THR A 1 75 ? -8.273 -7.613 12.629 1.00 49.97 75 THR A O 1
ATOM 601 N N . GLY A 1 76 ? -7.872 -5.530 11.959 1.00 53.44 76 GLY A N 1
ATOM 602 C CA . GLY A 1 76 ? -8.762 -4.918 12.927 1.00 53.44 76 GLY A CA 1
ATOM 603 C C . GLY A 1 76 ? -10.149 -4.824 12.316 1.00 53.44 76 GLY A C 1
ATOM 604 O O . GLY A 1 76 ? -10.419 -3.852 11.614 1.00 53.44 76 GLY A O 1
ATOM 605 N N . VAL A 1 77 ? -11.017 -5.798 12.602 1.00 55.97 77 VAL A N 1
ATOM 606 C CA . VAL A 1 77 ? -12.476 -5.604 12.569 1.00 55.97 77 VAL A CA 1
ATOM 607 C C . VAL A 1 77 ? -12.748 -4.194 13.090 1.00 55.97 77 VAL A C 1
ATOM 609 O O . VAL A 1 77 ? -12.452 -3.923 14.250 1.00 55.97 77 VAL A O 1
ATOM 612 N N . THR A 1 78 ? -13.188 -3.268 12.233 1.00 56.66 78 THR A N 1
ATOM 613 C CA . THR A 1 78 ? -13.523 -1.913 12.674 1.00 56.66 78 THR A CA 1
ATOM 614 C C . THR A 1 78 ? -14.778 -2.006 13.530 1.00 56.66 78 THR A C 1
ATOM 616 O O . THR A 1 78 ? -15.874 -2.100 12.984 1.00 56.66 78 THR A O 1
ATOM 619 N N . GLU A 1 79 ? -14.633 -2.039 14.856 1.00 68.94 79 GLU A N 1
ATOM 620 C CA . GLU A 1 79 ? -15.758 -2.218 15.785 1.00 68.94 79 GLU A CA 1
ATOM 621 C C . GLU A 1 79 ? -16.608 -0.938 15.948 1.00 68.94 79 GLU A C 1
ATOM 623 O O . GLU A 1 79 ? -17.599 -0.955 16.677 1.00 68.94 79 GLU A O 1
ATOM 628 N N . GLY A 1 80 ? -16.282 0.174 15.272 1.00 84.69 80 GLY A N 1
ATOM 629 C CA . GLY A 1 80 ? -17.141 1.358 15.283 1.00 84.69 80 GLY A CA 1
ATOM 630 C C . GLY A 1 80 ? -16.655 2.570 14.486 1.00 84.69 80 GLY A C 1
ATOM 631 O O . GLY A 1 80 ? -15.655 2.544 13.767 1.00 84.69 80 GLY A O 1
ATOM 632 N N . VAL A 1 81 ? -17.408 3.665 14.630 1.00 92.81 81 VAL A N 1
ATOM 633 C CA . VAL A 1 81 ? -17.149 4.968 13.999 1.00 92.81 81 VAL A CA 1
ATOM 634 C C . VAL A 1 81 ? -16.900 6.039 15.053 1.00 92.81 81 VAL A C 1
ATOM 636 O O . VAL A 1 81 ? -17.574 6.101 16.083 1.00 92.81 81 VAL A O 1
ATOM 639 N N . CYS A 1 82 ? -15.931 6.913 14.794 1.00 94.62 82 CYS A N 1
ATOM 640 C CA . CYS A 1 82 ? -15.577 7.990 15.704 1.00 94.62 82 CYS A CA 1
ATOM 641 C C . CYS A 1 82 ? -16.758 8.947 15.914 1.00 94.62 82 CYS A C 1
ATOM 643 O O . CYS A 1 82 ? -17.241 9.556 14.960 1.00 94.62 82 CYS A O 1
ATOM 645 N N . LYS A 1 83 ? -17.152 9.174 17.173 1.00 94.56 83 LYS A N 1
ATOM 646 C CA . LYS A 1 83 ? -18.252 10.086 17.545 1.00 94.56 83 LYS A CA 1
ATOM 647 C C . LYS A 1 83 ? -18.051 11.532 17.059 1.00 94.56 83 LYS A C 1
ATOM 649 O O . LYS A 1 83 ? -19.029 12.245 16.870 1.00 94.56 83 LYS A O 1
ATOM 654 N N . ILE A 1 84 ? -16.798 11.962 16.876 1.00 95.62 84 ILE A N 1
ATOM 655 C CA . ILE A 1 84 ? -16.446 13.349 16.529 1.00 95.62 84 ILE A CA 1
ATOM 656 C C . ILE A 1 84 ? -16.230 13.557 15.028 1.00 95.62 84 ILE A C 1
ATOM 658 O O . ILE A 1 84 ? -16.738 14.528 14.480 1.00 95.62 84 ILE A O 1
ATOM 662 N N . CYS A 1 85 ? -15.455 12.694 14.366 1.00 94.12 85 CYS A N 1
ATOM 663 C CA . CYS A 1 85 ? -15.062 12.885 12.962 1.00 94.12 85 CYS A CA 1
ATOM 664 C C . CYS A 1 85 ? -15.622 11.831 12.002 1.00 94.12 85 CYS A C 1
ATOM 666 O O . CYS A 1 85 ? -15.314 11.886 10.820 1.00 94.12 85 CYS A O 1
ATOM 668 N N . MET A 1 86 ? -16.401 10.863 12.499 1.00 91.12 86 MET A N 1
ATOM 669 C CA . MET A 1 86 ? -17.041 9.792 11.719 1.00 91.12 86 MET A CA 1
ATOM 670 C C . MET A 1 86 ? -16.095 8.825 10.985 1.00 91.12 86 MET A C 1
ATOM 672 O O . MET A 1 86 ? -16.559 7.905 10.320 1.00 91.12 86 MET A O 1
ATOM 676 N N . ASN A 1 87 ? -14.778 8.953 11.161 1.00 88.44 87 ASN A N 1
ATOM 677 C CA . ASN A 1 87 ? -13.817 7.979 10.644 1.00 88.44 87 ASN A CA 1
ATOM 678 C C . ASN A 1 87 ? -13.956 6.627 11.355 1.00 88.44 87 ASN A C 1
ATOM 680 O O . ASN A 1 87 ? -14.223 6.574 12.559 1.00 88.44 87 ASN A O 1
ATOM 684 N N . SER A 1 88 ? -13.706 5.542 10.622 1.00 88.81 88 SER A N 1
ATOM 685 C CA . SER A 1 88 ? -13.672 4.183 11.178 1.00 88.81 88 SER A CA 1
ATOM 686 C C . SER A 1 88 ? -12.557 4.047 12.220 1.00 88.81 88 SER A C 1
ATOM 688 O O . SER A 1 88 ? -11.446 4.543 12.009 1.00 88.81 88 SER A O 1
ATOM 690 N N . CYS A 1 89 ? -12.838 3.408 13.358 1.00 88.88 89 CYS A N 1
ATOM 691 C CA . CYS A 1 89 ? -11.857 3.227 14.428 1.00 88.88 89 CYS A CA 1
ATOM 692 C C . CYS A 1 89 ? -12.197 2.068 15.378 1.00 88.88 89 CYS A C 1
ATOM 694 O O . CYS A 1 89 ? -13.319 1.577 15.413 1.00 88.88 89 CYS A O 1
ATOM 696 N N . ASN A 1 90 ? -11.209 1.666 16.187 1.00 86.75 90 ASN A N 1
ATOM 697 C CA . ASN A 1 90 ? -11.315 0.538 17.128 1.00 86.75 90 ASN A CA 1
ATOM 698 C C . ASN A 1 90 ? -11.206 0.927 18.601 1.00 86.75 90 ASN A C 1
ATOM 700 O O . ASN A 1 90 ? -11.351 0.093 19.491 1.00 86.75 90 ASN A O 1
ATOM 704 N N . MET A 1 91 ? -10.942 2.199 18.893 1.00 89.81 91 MET A N 1
ATOM 705 C CA . MET A 1 91 ? -10.733 2.638 20.266 1.00 89.81 91 MET A CA 1
ATOM 706 C C . MET A 1 91 ? -12.059 3.083 20.880 1.00 89.81 91 MET A C 1
ATOM 708 O O . MET A 1 91 ? -12.563 4.169 20.594 1.00 89.81 91 MET A O 1
ATOM 712 N N . LYS A 1 92 ? -12.610 2.247 21.761 1.00 92.44 92 LYS A N 1
ATOM 713 C CA . LY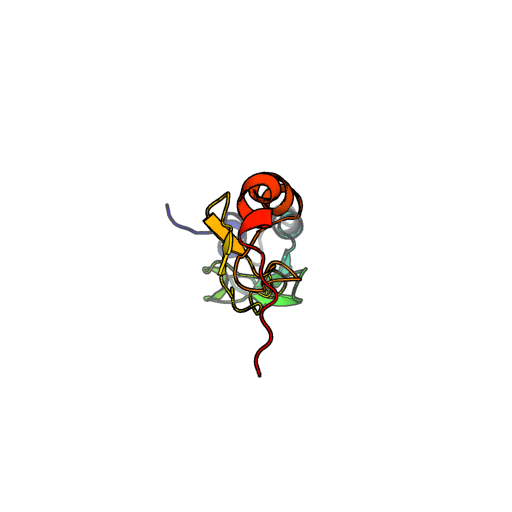S A 1 92 ? -13.771 2.590 22.587 1.00 92.44 92 LYS A CA 1
ATOM 714 C C . LYS A 1 92 ? -13.373 3.239 23.904 1.00 92.44 92 LYS A C 1
ATOM 716 O O . LYS A 1 92 ? -12.274 3.028 24.416 1.00 92.44 92 LYS A O 1
ATOM 721 N N . CYS A 1 93 ? -14.282 4.025 24.473 1.00 93.38 93 CYS A N 1
ATOM 722 C CA . CYS A 1 93 ? -14.109 4.570 25.816 1.00 93.38 93 CYS A CA 1
ATOM 723 C C . CYS A 1 93 ? -13.839 3.435 26.818 1.00 93.38 93 CYS A C 1
ATOM 725 O O . CYS A 1 93 ? -14.663 2.537 26.963 1.00 93.38 93 CYS A O 1
ATOM 727 N N . SER A 1 94 ? -12.719 3.476 27.545 1.00 90.31 94 SER A N 1
ATOM 728 C CA . SER A 1 94 ? -12.322 2.376 28.439 1.00 90.31 94 SER A CA 1
ATOM 729 C C . SER A 1 94 ? -13.308 2.121 29.583 1.00 90.31 94 SER A C 1
ATOM 731 O O . SER A 1 94 ? -13.376 1.002 30.084 1.00 90.31 94 SER A O 1
ATOM 733 N N . LYS A 1 95 ? -14.079 3.142 29.983 1.00 90.25 95 LYS A N 1
ATOM 734 C CA . LYS A 1 95 ? -15.067 3.050 31.064 1.00 90.25 95 LYS A CA 1
ATOM 735 C C . LYS A 1 95 ? -16.386 2.440 30.583 1.00 90.25 95 LYS A C 1
ATOM 737 O O . LYS A 1 95 ? -16.786 1.392 31.075 1.00 90.25 95 LYS A O 1
ATOM 742 N N . CYS A 1 96 ? -17.063 3.083 29.629 1.00 93.38 96 CYS A N 1
ATOM 743 C CA . CYS A 1 96 ? -18.383 2.631 29.179 1.00 93.38 96 CYS A CA 1
ATOM 744 C C . CYS A 1 96 ? -18.340 1.631 28.025 1.00 93.38 96 CYS A C 1
ATOM 746 O O . CYS A 1 96 ? -19.298 0.908 27.818 1.00 93.38 96 CYS A O 1
ATOM 748 N N . LYS A 1 97 ? -17.264 1.588 27.234 1.00 91.44 97 LYS A N 1
ATOM 749 C CA . LYS A 1 97 ? -17.148 0.758 26.022 1.00 91.44 97 LYS A CA 1
ATOM 750 C C . LYS A 1 97 ? -18.263 0.973 24.972 1.00 91.44 97 LYS A C 1
ATOM 752 O O . LYS A 1 97 ? -18.289 0.238 23.995 1.00 91.44 97 LYS A O 1
ATOM 757 N N . SER A 1 98 ? -19.127 1.986 25.127 1.00 90.19 98 SER A N 1
ATOM 758 C CA . SER A 1 98 ? -20.298 2.235 24.262 1.00 90.19 98 SER A CA 1
ATOM 759 C C . SER A 1 98 ? -20.062 3.228 23.120 1.00 90.19 98 SER A C 1
ATOM 761 O O . SER A 1 98 ? -20.892 3.336 22.225 1.00 90.19 98 SER A O 1
ATOM 763 N N . VAL A 1 99 ? -18.974 4.001 23.155 1.00 92.81 99 VAL A N 1
ATOM 764 C CA . VAL A 1 99 ? -18.652 5.013 22.133 1.00 92.81 99 VAL A CA 1
ATOM 765 C C . VAL A 1 99 ? -17.219 4.856 21.651 1.00 92.81 99 VAL A C 1
ATOM 767 O O . VAL A 1 99 ? -16.339 4.504 22.442 1.00 92.81 99 VAL A O 1
ATOM 770 N N . TYR A 1 100 ? -16.998 5.162 20.373 1.00 94.94 100 TYR A N 1
ATOM 771 C CA . TYR A 1 100 ? -15.717 5.025 19.687 1.00 94.94 100 TYR A CA 1
ATOM 772 C C . TYR A 1 100 ? -15.090 6.385 19.366 1.00 94.94 100 TYR A C 1
ATOM 774 O O . TYR A 1 100 ? -15.781 7.358 19.048 1.00 94.94 100 TYR A O 1
ATOM 782 N N . TYR A 1 101 ? -13.760 6.438 19.406 1.00 94.06 101 TYR A N 1
ATOM 783 C CA . TYR A 1 101 ? -12.951 7.599 19.049 1.00 94.06 101 TYR A CA 1
ATOM 784 C C . TYR A 1 101 ? -11.757 7.156 18.207 1.00 94.06 101 TYR A C 1
ATOM 786 O O . TYR A 1 101 ? -11.143 6.136 18.486 1.00 94.06 101 TYR A O 1
ATOM 794 N N . CYS A 1 102 ? -11.386 7.916 17.177 1.00 93.38 102 CYS A N 1
ATOM 795 C CA . CYS A 1 102 ? -10.183 7.601 16.396 1.00 93.38 102 CYS A CA 1
ATOM 796 C C . CYS A 1 102 ? -8.883 8.022 17.104 1.00 93.38 102 CYS A C 1
ATOM 798 O O . CYS A 1 102 ? -7.808 7.568 16.732 1.00 93.38 102 CYS A O 1
ATOM 800 N N . SER A 1 103 ? -8.964 8.902 18.109 1.00 92.50 103 SER A N 1
ATOM 801 C CA . SER A 1 103 ? -7.814 9.411 18.860 1.00 92.50 103 SER A CA 1
ATOM 802 C C . SER A 1 103 ? -8.217 9.943 20.239 1.00 92.50 103 SER A C 1
ATOM 804 O O . SER A 1 103 ? -9.389 10.252 20.488 1.00 92.50 103 SER A 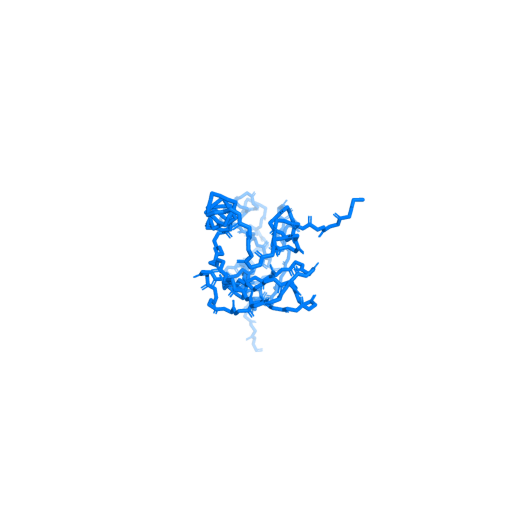O 1
ATOM 806 N N . LYS A 1 104 ? -7.231 10.101 21.135 1.00 93.25 104 LYS A N 1
ATOM 807 C CA . LYS A 1 104 ? -7.423 10.746 22.448 1.00 93.25 104 LYS A CA 1
ATOM 808 C C . LYS A 1 104 ? -7.934 12.183 22.315 1.00 93.25 104 LYS A C 1
ATOM 810 O O . LYS A 1 104 ? -8.647 12.654 23.195 1.00 93.25 104 LYS A O 1
ATOM 815 N N . ASP A 1 105 ? -7.620 12.867 21.219 1.00 95.81 105 ASP A N 1
ATOM 816 C CA . ASP A 1 105 ? -8.096 14.231 20.980 1.00 95.81 105 ASP A CA 1
ATOM 817 C C . ASP A 1 105 ? -9.592 14.260 20.679 1.00 95.81 105 ASP A C 1
ATOM 819 O O . ASP A 1 105 ? -10.307 15.100 21.222 1.00 95.81 105 ASP A O 1
ATOM 823 N N . CYS A 1 106 ? -10.097 13.308 19.886 1.00 95.31 106 CYS A N 1
ATOM 824 C CA . CYS A 1 106 ? -11.539 13.162 19.677 1.00 95.31 106 CYS A CA 1
ATOM 825 C C . CYS A 1 106 ? -12.261 12.818 20.986 1.00 95.31 106 CYS A C 1
ATOM 827 O O . CYS A 1 106 ? -13.299 13.404 21.281 1.00 95.31 106 CYS A O 1
ATOM 829 N N . GLN A 1 107 ? -11.679 11.949 21.817 1.00 94.69 107 GLN A N 1
ATOM 830 C CA . GLN A 1 107 ? -12.230 11.656 23.142 1.00 94.69 107 GLN A CA 1
ATOM 831 C C . GLN A 1 107 ? -12.274 12.903 24.038 1.00 94.69 107 GLN A C 1
ATOM 833 O O . GLN A 1 107 ? -13.298 13.176 24.658 1.00 94.69 107 GLN A O 1
ATOM 838 N N . LYS A 1 108 ? -11.188 13.686 24.102 1.00 95.38 108 LYS A N 1
ATOM 839 C CA . LYS A 1 108 ? -11.128 14.927 24.895 1.00 95.38 108 LYS A CA 1
ATOM 840 C C . LYS A 1 108 ? -12.135 15.972 24.416 1.00 95.38 108 LYS A C 1
ATOM 842 O O . LYS A 1 108 ? -12.731 16.645 25.251 1.00 95.38 108 LYS A O 1
ATOM 847 N N . LYS A 1 109 ? -12.339 16.088 23.098 1.00 95.81 109 LYS A N 1
ATOM 848 C CA . LYS A 1 109 ? -13.346 16.984 22.505 1.00 95.81 109 LYS A CA 1
ATOM 849 C C . LYS A 1 109 ? -14.768 16.606 22.923 1.00 95.81 109 LYS A C 1
ATOM 851 O O . LYS A 1 109 ? -15.558 17.499 23.212 1.00 95.81 109 LYS A O 1
ATOM 856 N N . ASP A 1 110 ? -15.083 15.311 22.989 1.00 95.00 110 ASP A N 1
ATOM 857 C CA . ASP A 1 110 ? -16.410 14.840 23.412 1.00 95.00 110 ASP A CA 1
ATOM 858 C C . ASP A 1 110 ? -16.597 14.829 24.938 1.00 95.00 110 ASP A C 1
ATOM 860 O O . ASP A 1 110 ? -17.718 14.914 25.437 1.00 95.00 110 ASP A O 1
ATOM 864 N N . TRP A 1 111 ? -15.502 14.751 25.704 1.00 94.62 111 TRP A N 1
ATOM 865 C CA . TRP A 1 111 ? -15.520 14.519 27.152 1.00 94.62 111 TRP A CA 1
ATOM 866 C C . TRP A 1 111 ? -16.473 15.416 27.960 1.00 94.62 111 TRP A C 1
ATOM 868 O O . TRP A 1 111 ? -17.174 14.873 28.816 1.00 94.62 111 TRP A O 1
ATOM 878 N N . PRO A 1 112 ? -16.587 16.739 27.717 1.00 95.00 112 PRO A N 1
ATOM 879 C CA . PRO A 1 112 ? -17.526 17.584 28.458 1.00 95.00 112 PRO A CA 1
ATOM 880 C C . PRO A 1 112 ? -18.990 17.133 28.340 1.00 95.00 112 PRO A C 1
ATOM 882 O O . PRO A 1 112 ? -19.749 17.281 29.299 1.00 95.00 112 PRO A O 1
ATOM 885 N N . LYS A 1 113 ? -19.375 16.565 27.189 1.00 92.56 113 LYS A N 1
ATOM 886 C CA . LYS A 1 113 ? -20.712 16.006 26.944 1.00 92.56 113 LYS A CA 1
ATOM 887 C C . LYS A 1 113 ? -20.781 14.562 27.435 1.00 92.56 113 LYS A C 1
ATOM 889 O O . LYS A 1 113 ? -21.596 14.239 28.296 1.00 92.56 113 LYS A O 1
ATOM 894 N N . HIS A 1 114 ? -19.837 13.735 26.985 1.00 94.44 114 HIS A N 1
ATOM 895 C CA . HIS A 1 114 ? -19.803 12.304 27.271 1.00 94.44 114 HIS A CA 1
ATOM 896 C C . HIS A 1 114 ? -19.712 11.974 28.764 1.00 94.44 114 HIS A C 1
ATOM 898 O O . HIS A 1 114 ? -20.298 10.992 29.212 1.00 94.44 114 HIS A O 1
ATOM 904 N N . LYS A 1 115 ? -19.000 12.780 29.566 1.00 92.81 115 LYS A N 1
ATOM 905 C CA . LYS A 1 115 ? -18.760 12.503 30.993 1.00 92.81 115 LYS A CA 1
ATOM 906 C C . LYS A 1 115 ? -20.051 12.255 31.780 1.00 92.81 115 LYS A C 1
ATOM 908 O O . LYS A 1 115 ? -20.035 11.432 32.692 1.00 92.81 115 LYS A O 1
ATOM 913 N N . ARG A 1 116 ? -21.142 12.954 31.442 1.00 91.00 116 ARG A N 1
ATOM 914 C CA . ARG A 1 116 ? -22.442 12.829 32.129 1.00 91.00 116 ARG A CA 1
ATOM 915 C C . ARG A 1 116 ? -23.147 11.508 31.822 1.00 91.00 116 ARG A C 1
ATOM 917 O O . ARG A 1 116 ? -23.862 10.996 32.670 1.00 91.00 116 ARG A O 1
ATOM 924 N N . GLU A 1 117 ? -22.899 10.953 30.642 1.00 88.44 117 GLU A N 1
ATOM 925 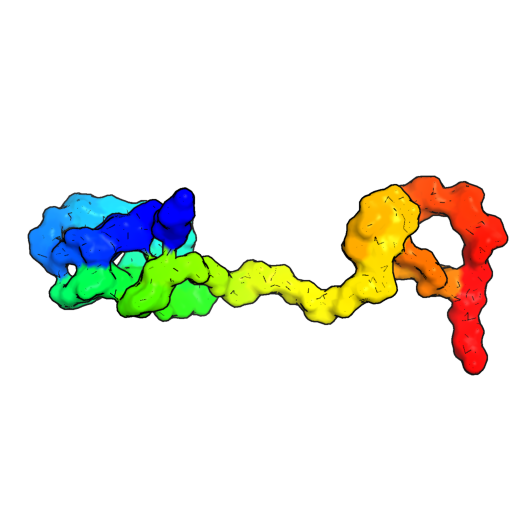C CA . GLU A 1 117 ? -23.527 9.730 30.128 1.00 88.44 117 GLU A CA 1
ATOM 926 C C . GLU A 1 117 ? -22.585 8.511 30.225 1.00 88.44 117 GLU A C 1
ATOM 928 O O . GLU A 1 117 ? -22.945 7.392 29.868 1.00 88.44 117 GLU A O 1
ATOM 933 N N . CYS A 1 118 ? -21.349 8.705 30.703 1.00 93.81 118 CYS A N 1
ATOM 934 C CA . CYS A 1 118 ? -20.317 7.673 30.758 1.00 93.81 118 CYS A CA 1
ATOM 935 C C . CYS A 1 118 ? -20.519 6.721 31.953 1.00 93.81 118 CYS A C 1
ATOM 937 O O . CYS A 1 118 ? -19.853 6.838 32.996 1.00 93.81 118 CYS A O 1
ATOM 939 N N . VAL A 1 119 ? -21.433 5.763 31.781 1.00 89.62 119 VAL A N 1
ATOM 940 C CA . VAL A 1 119 ? -21.736 4.684 32.735 1.00 89.62 119 VAL A CA 1
ATOM 941 C C . VAL A 1 119 ? -20.917 3.438 32.396 1.00 89.62 119 VAL A C 1
ATOM 943 O O . VAL A 1 119 ? -20.790 3.079 31.229 1.00 89.62 119 VAL A O 1
ATOM 946 N N . SER A 1 120 ? -20.310 2.800 33.400 1.00 83.50 120 SER A N 1
ATOM 947 C CA . SER A 1 120 ? -19.508 1.588 33.201 1.00 83.50 120 SER A CA 1
ATOM 948 C C . SER A 1 120 ? -20.374 0.466 32.636 1.00 83.50 120 SER A C 1
ATOM 950 O O . SER A 1 120 ? -21.396 0.135 33.230 1.00 83.50 120 SER A O 1
ATOM 952 N N . ASN A 1 121 ? -19.964 -0.133 31.519 1.00 72.62 121 ASN A N 1
ATOM 953 C CA . ASN A 1 121 ? -20.670 -1.284 30.968 1.00 72.62 121 ASN A CA 1
ATOM 954 C C . ASN A 1 121 ? -20.139 -2.552 31.644 1.00 72.62 121 ASN A C 1
ATOM 956 O O . ASN A 1 121 ? -19.074 -3.065 31.284 1.00 72.62 121 ASN A O 1
ATOM 960 N N . ILE A 1 122 ? -20.836 -2.978 32.695 1.00 69.50 122 ILE A N 1
ATOM 961 C CA . ILE A 1 122 ? -20.638 -4.275 33.336 1.00 69.50 122 ILE A CA 1
ATOM 962 C C . ILE A 1 122 ? -21.581 -5.233 32.608 1.00 69.50 122 ILE A C 1
ATOM 964 O O . ILE A 1 122 ? -22.789 -5.171 32.807 1.00 69.50 122 ILE A O 1
ATOM 968 N N . ASN A 1 123 ? -21.036 -6.080 31.734 1.00 54.50 123 ASN A N 1
ATOM 969 C CA . ASN A 1 123 ? -21.766 -7.257 31.272 1.00 54.50 123 ASN A CA 1
ATOM 970 C C . ASN A 1 123 ? -21.814 -8.226 32.460 1.00 54.50 123 ASN A C 1
ATOM 972 O O . ASN A 1 123 ? -20.788 -8.831 32.777 1.00 54.50 123 ASN A O 1
ATOM 976 N N . THR A 1 124 ? -22.952 -8.277 33.150 1.00 42.59 124 THR A N 1
ATOM 977 C CA . THR A 1 124 ? -23.278 -9.325 34.129 1.00 42.59 124 THR A CA 1
ATOM 978 C C . THR A 1 124 ? -23.568 -10.636 33.413 1.00 42.59 124 THR A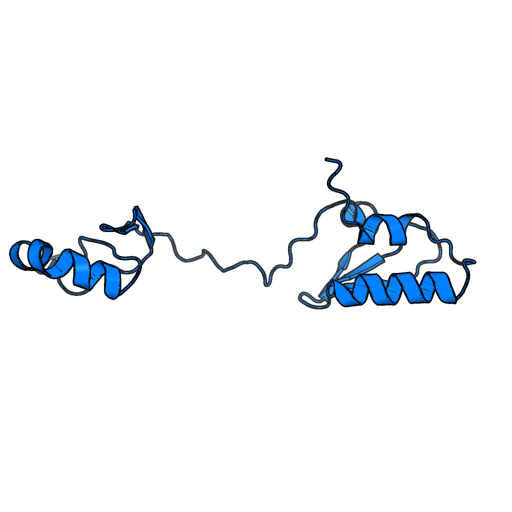 C 1
ATOM 980 O O . THR A 1 124 ? -24.162 -10.572 32.311 1.00 42.59 124 THR A O 1
#

Mean predicted aligned error: 15.91 Å

Radius of gyration: 24.98 Å; Cα contacts (8 Å, |Δi|>4): 165; chains: 1; bounding box: 47×32×62 Å

Sequence (124 aa):
MTGICPCCWEISLLGPDDGEEEIEHAKKVLLFYGRKFILQDQPPHSWQCLKCKKIVQGEEVKRPHICATEQTEVTGVTEGVCKICMNSCNMKCSKCKSVYYCSKDCQKKDWPKHKRECVSNINT